Protein AF-A0A673MPE5-F1 (afdb_monomer_lite)

Structure (mmCIF, N/CA/C/O backbone):
data_AF-A0A673MPE5-F1
#
_entry.id   AF-A0A673MPE5-F1
#
loop_
_atom_site.group_PDB
_atom_site.id
_atom_site.type_symbol
_atom_site.label_atom_id
_atom_site.label_alt_id
_atom_site.label_comp_id
_atom_site.label_asym_id
_atom_site.label_entity_id
_atom_site.label_seq_id
_atom_site.pdbx_PDB_ins_code
_atom_site.Cartn_x
_atom_site.Cartn_y
_atom_site.Cartn_z
_atom_site.occupancy
_atom_site.B_iso_or_equiv
_atom_site.auth_seq_id
_atom_site.auth_comp_id
_atom_site.auth_asym_id
_atom_site.auth_atom_id
_atom_site.pdbx_PDB_model_num
ATOM 1 N N . MET A 1 1 ? -3.134 -4.441 3.636 1.00 88.38 1 MET A N 1
ATOM 2 C CA . MET A 1 1 ? -2.977 -3.065 4.158 1.00 88.38 1 MET A CA 1
ATOM 3 C C . MET A 1 1 ? -1.950 -3.081 5.283 1.00 88.38 1 MET A C 1
ATOM 5 O O . MET A 1 1 ? -1.978 -4.001 6.096 1.00 88.38 1 MET A O 1
ATOM 9 N N . LYS A 1 2 ? -1.023 -2.118 5.291 1.00 91.06 2 LYS A N 1
ATOM 10 C CA . LYS A 1 2 ? -0.027 -1.921 6.354 1.00 91.06 2 LYS A CA 1
ATOM 11 C C . LYS A 1 2 ? -0.424 -0.677 7.147 1.00 91.06 2 LYS A C 1
ATOM 13 O O . LYS A 1 2 ? -0.681 0.355 6.537 1.00 91.06 2 LYS A O 1
ATOM 18 N N . CYS A 1 3 ? -0.457 -0.782 8.467 1.00 90.81 3 CYS A N 1
ATOM 19 C CA . CYS A 1 3 ? -0.775 0.316 9.371 1.00 90.81 3 CYS A CA 1
ATOM 20 C C . CYS A 1 3 ? 0.457 0.627 10.221 1.00 90.81 3 CYS A C 1
ATOM 22 O O . CYS A 1 3 ? 1.153 -0.293 10.653 1.00 90.81 3 CYS A O 1
ATOM 24 N N . SER A 1 4 ? 0.706 1.910 10.463 1.00 91.44 4 SER A N 1
ATOM 25 C CA . SER A 1 4 ? 1.824 2.385 11.274 1.00 91.44 4 SER A CA 1
ATOM 26 C C . SER A 1 4 ? 1.299 3.329 12.347 1.00 91.44 4 SER A C 1
ATOM 28 O O . SER A 1 4 ? 0.478 4.198 12.059 1.00 91.44 4 SER A O 1
ATOM 30 N N . LEU A 1 5 ? 1.773 3.141 13.572 1.00 90.12 5 LEU A N 1
ATOM 31 C CA . LEU A 1 5 ? 1.475 3.973 14.725 1.00 90.12 5 LEU A CA 1
ATOM 32 C C . LEU A 1 5 ? 2.784 4.581 15.226 1.00 90.12 5 LEU A C 1
ATOM 34 O O . LEU A 1 5 ? 3.718 3.867 15.591 1.00 90.12 5 LEU A O 1
ATOM 38 N N . SER A 1 6 ? 2.826 5.908 15.233 1.00 84.19 6 SER A N 1
ATOM 39 C CA . SER A 1 6 ? 3.927 6.710 15.756 1.00 84.19 6 SER A CA 1
ATOM 40 C C . SER A 1 6 ? 3.340 7.833 16.604 1.00 84.19 6 SER A C 1
ATOM 42 O O . SER A 1 6 ? 2.536 8.627 16.114 1.00 84.19 6 SER A O 1
ATOM 44 N N . THR A 1 7 ? 3.711 7.892 17.877 1.00 75.12 7 THR A N 1
ATOM 45 C CA . THR A 1 7 ? 3.380 9.003 18.773 1.00 75.12 7 THR A CA 1
ATOM 46 C C . THR A 1 7 ? 4.499 9.161 19.789 1.00 75.12 7 THR A C 1
ATOM 48 O O . THR A 1 7 ? 5.066 8.169 20.236 1.00 75.12 7 THR A O 1
ATOM 51 N N . ASP A 1 8 ? 4.789 10.395 20.194 1.00 72.12 8 ASP A N 1
ATOM 52 C CA . ASP A 1 8 ? 5.832 10.700 21.185 1.00 72.12 8 ASP A CA 1
ATOM 53 C C . ASP A 1 8 ? 5.563 10.043 22.551 1.00 72.12 8 ASP A C 1
ATOM 55 O O . ASP A 1 8 ? 6.451 9.914 23.390 1.00 72.12 8 ASP A O 1
ATOM 59 N N . ARG A 1 9 ? 4.317 9.613 22.788 1.00 69.94 9 ARG A N 1
ATOM 60 C CA . ARG A 1 9 ? 3.888 8.921 24.011 1.00 69.94 9 ARG A CA 1
ATOM 61 C C . ARG A 1 9 ? 4.044 7.400 23.941 1.00 69.94 9 ARG A C 1
ATOM 63 O O . ARG A 1 9 ? 3.788 6.727 24.939 1.00 69.94 9 ARG A O 1
ATOM 70 N N . LEU A 1 10 ? 4.433 6.852 22.789 1.00 76.19 10 LEU A N 1
ATOM 71 C CA . LEU A 1 10 ? 4.475 5.414 22.540 1.00 76.19 10 LEU A CA 1
ATOM 72 C C . LEU A 1 10 ? 5.664 4.788 23.279 1.00 76.19 10 LEU A C 1
ATOM 74 O O . LEU A 1 10 ? 6.789 4.776 22.794 1.00 76.19 10 LEU A O 1
ATOM 78 N N . LYS A 1 11 ? 5.417 4.263 24.482 1.00 78.56 11 LYS A N 1
ATOM 79 C CA . LYS A 1 11 ? 6.442 3.545 25.264 1.00 78.56 11 LYS A CA 1
ATOM 80 C C . LYS A 1 11 ? 6.597 2.085 24.831 1.00 78.56 11 LYS A C 1
ATOM 82 O O . LYS A 1 11 ? 7.646 1.486 25.042 1.00 78.56 11 LYS A O 1
ATOM 87 N N . SER A 1 12 ? 5.540 1.510 24.264 1.00 84.56 12 SER A N 1
ATOM 88 C CA . SER A 1 12 ? 5.479 0.135 23.773 1.00 84.56 12 SER A CA 1
ATOM 89 C C . SER A 1 12 ? 4.390 0.007 22.708 1.00 84.56 12 SER A C 1
ATOM 91 O O . SER A 1 12 ? 3.445 0.790 22.693 1.00 84.56 12 SER A O 1
ATOM 93 N N . CYS A 1 13 ? 4.496 -1.010 21.853 1.00 88.62 13 CYS A N 1
ATOM 94 C CA . CYS A 1 13 ? 3.414 -1.420 20.953 1.00 88.62 13 CYS A CA 1
ATOM 95 C C . CYS A 1 13 ? 2.368 -2.285 21.661 1.00 88.62 13 CYS A C 1
ATOM 97 O O . CYS A 1 13 ? 1.203 -2.313 21.262 1.00 88.62 13 CYS A O 1
ATOM 99 N N . SER A 1 14 ? 2.783 -2.985 22.722 1.00 84.81 14 SER A N 1
ATOM 100 C CA . SER A 1 14 ? 1.891 -3.838 23.498 1.00 84.81 14 SER A CA 1
ATOM 101 C C . SER A 1 14 ? 0.789 -3.001 24.147 1.00 84.81 14 SER A C 1
ATOM 103 O O . SER A 1 14 ? 1.049 -1.979 24.774 1.00 84.81 14 SER A O 1
ATOM 105 N N . GLY A 1 15 ? -0.456 -3.442 23.970 1.00 87.12 15 GLY A N 1
ATOM 106 C CA . GLY A 1 15 ? -1.645 -2.732 24.446 1.00 87.12 15 GLY A CA 1
ATOM 107 C C . GLY A 1 15 ? -2.364 -1.924 23.366 1.00 87.12 15 GLY A C 1
ATOM 108 O O . GLY A 1 15 ? -3.548 -1.643 23.546 1.00 87.12 15 GLY A O 1
ATOM 109 N N . TY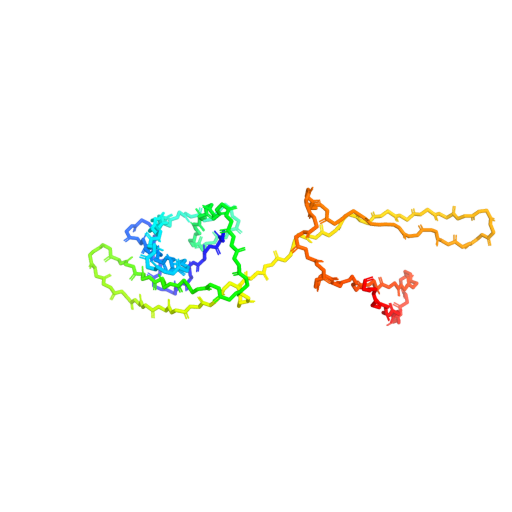R A 1 16 ? -1.719 -1.633 22.230 1.00 92.25 16 TYR A N 1
ATOM 110 C CA . TYR A 1 16 ? -2.379 -0.979 21.100 1.00 92.25 16 TYR A CA 1
ATOM 111 C C . TYR A 1 16 ? -2.958 -1.992 20.115 1.00 92.25 16 TYR A C 1
ATOM 113 O O . TYR A 1 16 ? -2.300 -2.945 19.688 1.00 92.25 16 TYR A O 1
ATOM 121 N N . LYS A 1 17 ? -4.200 -1.751 19.697 1.00 94.06 17 LYS A N 1
ATOM 122 C CA . LYS A 1 17 ? -4.901 -2.569 18.705 1.00 94.06 17 LYS A CA 1
ATOM 123 C C . LYS A 1 17 ? -5.671 -1.682 17.742 1.00 94.06 17 LYS A C 1
ATOM 125 O O . LYS A 1 17 ? -6.298 -0.710 18.151 1.00 94.06 17 LYS A O 1
ATOM 130 N N . LEU A 1 18 ? -5.681 -2.057 16.470 1.00 95.56 18 LEU A N 1
ATOM 131 C CA . LEU A 1 18 ? -6.560 -1.472 15.468 1.00 95.56 18 LEU A CA 1
ATOM 132 C C . LEU A 1 18 ? -7.666 -2.473 15.124 1.00 95.56 18 LEU A C 1
ATOM 134 O O . LEU A 1 18 ? -7.391 -3.590 14.680 1.00 95.56 18 LEU A O 1
ATOM 138 N N . ASN A 1 19 ? -8.918 -2.073 15.318 1.00 95.44 19 ASN A N 1
ATOM 139 C CA . ASN A 1 19 ? -10.065 -2.775 14.750 1.00 95.44 19 ASN A CA 1
ATOM 140 C C . ASN A 1 19 ? -10.443 -2.084 13.446 1.00 95.44 19 ASN A C 1
ATOM 142 O O . ASN A 1 19 ? -10.558 -0.863 13.421 1.00 95.44 19 ASN A O 1
ATOM 146 N N . ILE A 1 20 ? -10.641 -2.842 12.374 1.00 94.00 20 ILE A N 1
ATOM 147 C CA . ILE A 1 20 ? -11.030 -2.300 11.074 1.00 94.00 20 ILE A CA 1
ATOM 148 C C . ILE A 1 20 ? -12.313 -2.986 10.630 1.00 94.00 20 ILE A C 1
ATOM 150 O O . ILE A 1 20 ? -12.355 -4.209 10.507 1.00 94.00 20 ILE A O 1
ATOM 154 N N . THR A 1 21 ? -13.340 -2.194 10.355 1.00 92.75 21 THR A N 1
ATOM 155 C CA . THR A 1 21 ? -14.590 -2.650 9.754 1.00 92.75 21 THR A CA 1
ATOM 156 C C . THR A 1 21 ? -14.590 -2.255 8.289 1.00 92.75 21 THR A C 1
ATOM 158 O O . THR A 1 21 ? -14.457 -1.083 7.953 1.00 92.75 21 THR A O 1
ATOM 161 N N . HIS A 1 22 ? -14.742 -3.238 7.416 1.00 90.50 22 HIS A N 1
ATOM 162 C CA . HIS A 1 22 ? -14.839 -3.060 5.978 1.00 90.50 22 HIS A CA 1
ATOM 163 C C . HIS A 1 22 ? -16.282 -3.298 5.546 1.00 90.50 22 HIS A C 1
ATOM 165 O O . HIS A 1 22 ? -16.825 -4.382 5.773 1.00 90.50 22 HIS A O 1
ATOM 171 N N . THR A 1 23 ? -16.899 -2.284 4.944 1.00 84.19 23 THR A N 1
ATOM 172 C CA . THR A 1 23 ? -18.274 -2.372 4.443 1.00 84.19 23 THR A CA 1
ATOM 173 C C . THR A 1 23 ? -18.250 -2.699 2.955 1.00 84.19 23 THR A C 1
ATOM 175 O O . THR A 1 23 ? -17.965 -1.824 2.142 1.00 84.19 23 THR A O 1
ATOM 178 N N . VAL A 1 24 ? -18.573 -3.948 2.615 1.00 76.06 24 VAL A N 1
ATOM 179 C CA . VAL A 1 24 ? -18.710 -4.418 1.228 1.00 76.06 24 VAL A CA 1
ATOM 180 C C . VAL A 1 24 ? -20.189 -4.352 0.829 1.00 76.06 24 VAL A C 1
ATOM 182 O O . VAL A 1 24 ? -21.062 -4.582 1.671 1.00 76.06 24 VAL A O 1
ATOM 185 N N . PHE A 1 25 ? -20.467 -4.006 -0.433 1.00 66.44 25 PHE A N 1
ATOM 186 C CA . PHE A 1 25 ? -21.795 -3.891 -1.063 1.00 66.44 25 PHE A CA 1
ATOM 187 C C . PHE A 1 25 ? -22.902 -4.737 -0.383 1.00 66.44 25 PHE A C 1
ATOM 189 O O . PHE A 1 25 ? -22.774 -5.950 -0.232 1.00 66.44 25 PHE A O 1
ATOM 196 N N . ASN A 1 26 ? -24.013 -4.093 0.003 1.00 55.78 26 ASN A N 1
ATOM 197 C CA . ASN A 1 26 ? -25.199 -4.701 0.639 1.00 55.78 26 ASN A CA 1
ATOM 198 C C . ASN A 1 26 ? -25.021 -5.300 2.058 1.00 55.78 26 ASN A C 1
ATOM 200 O O . ASN A 1 26 ? -25.664 -6.289 2.398 1.00 55.78 26 ASN A O 1
ATOM 204 N N . ARG A 1 27 ? -24.271 -4.611 2.936 1.00 59.59 27 ARG A N 1
ATOM 205 C CA . ARG A 1 27 ? -24.203 -4.811 4.412 1.00 59.59 27 ARG A CA 1
ATOM 206 C C . ARG A 1 27 ? -23.341 -5.970 4.928 1.00 59.59 27 ARG A C 1
ATOM 208 O O . ARG A 1 27 ? -23.349 -6.214 6.135 1.00 59.59 27 ARG A O 1
ATOM 215 N N . PHE A 1 28 ? -22.554 -6.644 4.092 1.00 66.88 28 PHE A N 1
ATOM 216 C CA . PHE A 1 28 ? -21.560 -7.581 4.618 1.00 66.88 28 PHE A CA 1
ATOM 217 C C . PHE A 1 28 ? -20.395 -6.801 5.231 1.00 66.88 28 PHE A C 1
ATOM 219 O O . PHE A 1 28 ? -19.627 -6.136 4.533 1.00 66.88 28 PHE A O 1
ATOM 226 N N . GLN A 1 29 ? -20.281 -6.871 6.557 1.00 79.75 29 GLN A N 1
ATOM 227 C CA . GLN A 1 29 ? -19.181 -6.269 7.298 1.00 79.75 29 GLN A CA 1
ATOM 228 C C . GLN A 1 29 ? -18.100 -7.315 7.541 1.00 79.75 29 GLN A C 1
ATOM 230 O O . GLN A 1 29 ? -18.311 -8.294 8.256 1.00 79.75 29 GLN A O 1
ATOM 235 N N . LYS A 1 30 ? -16.922 -7.101 6.953 1.00 87.81 30 LYS A N 1
ATOM 236 C CA . LYS A 1 30 ? -15.722 -7.853 7.331 1.00 87.81 30 LYS A CA 1
ATOM 237 C C . LYS A 1 30 ? -15.026 -7.099 8.452 1.00 87.81 30 LYS A C 1
ATOM 239 O O . LYS A 1 30 ? -14.795 -5.896 8.344 1.00 87.81 30 LYS A O 1
ATOM 244 N N . MET A 1 31 ? -14.689 -7.806 9.522 1.00 91.19 31 MET A N 1
ATOM 245 C CA . MET A 1 31 ? -13.950 -7.241 10.645 1.00 91.19 31 MET A CA 1
ATOM 246 C C . MET A 1 31 ? -12.527 -7.779 10.631 1.00 91.19 31 MET A C 1
ATOM 248 O O . MET A 1 31 ? -12.304 -8.980 10.493 1.00 91.19 31 MET A O 1
ATOM 252 N N . TYR A 1 32 ? -11.566 -6.882 10.802 1.00 92.75 32 TYR A N 1
ATOM 253 C CA . TYR A 1 32 ? -10.159 -7.214 10.926 1.00 92.75 32 TYR A CA 1
ATOM 254 C C . TYR A 1 32 ? -9.647 -6.698 12.263 1.00 92.75 32 TYR A C 1
ATOM 256 O O . TYR A 1 32 ? -9.922 -5.566 12.659 1.00 92.75 32 TYR A O 1
ATOM 264 N N . ALA A 1 33 ? -8.875 -7.531 12.947 1.00 93.38 33 ALA A N 1
ATOM 265 C CA . ALA A 1 33 ? -8.100 -7.133 14.108 1.00 93.38 33 ALA A CA 1
ATOM 266 C C . ALA A 1 33 ? -6.628 -7.059 13.704 1.00 93.38 33 ALA A C 1
ATOM 268 O O . ALA A 1 33 ? -6.113 -7.964 13.050 1.00 93.38 33 ALA A O 1
ATOM 269 N N . CYS A 1 34 ? -5.961 -5.983 14.098 1.00 94.44 34 CYS A N 1
ATOM 270 C CA . CYS A 1 34 ? -4.560 -5.733 13.798 1.00 94.44 34 CYS A CA 1
ATOM 271 C C . CYS A 1 34 ? -3.868 -5.371 15.111 1.00 94.44 34 CYS A C 1
ATOM 273 O O . CYS A 1 34 ? -4.154 -4.330 15.705 1.00 94.44 34 CYS A O 1
ATOM 275 N N . ILE A 1 35 ? -3.028 -6.274 15.607 1.00 93.38 35 ILE A N 1
ATOM 276 C CA . ILE A 1 35 ? -2.261 -6.059 16.835 1.00 93.38 35 ILE A CA 1
ATOM 277 C C . ILE A 1 35 ? -0.951 -5.393 16.437 1.00 93.38 35 ILE A C 1
ATOM 279 O O . ILE A 1 35 ? -0.293 -5.841 15.500 1.00 93.38 35 ILE A O 1
ATOM 283 N N . PHE A 1 36 ? -0.619 -4.292 17.104 1.00 93.06 36 PHE A N 1
ATOM 284 C CA . PHE A 1 36 ? 0.602 -3.557 16.821 1.00 93.06 36 PHE A CA 1
ATOM 285 C C . PHE A 1 36 ? 1.816 -4.262 17.418 1.00 93.06 36 PHE A C 1
ATOM 287 O O . PHE A 1 36 ? 1.854 -4.580 18.605 1.00 93.06 36 PHE A O 1
ATOM 294 N N . GLU A 1 37 ? 2.833 -4.443 16.587 1.00 91.62 37 GLU A N 1
ATOM 295 C CA . GLU A 1 37 ? 4.127 -5.000 16.964 1.00 91.62 37 GLU A CA 1
ATOM 296 C C . GLU A 1 37 ? 5.227 -4.004 16.613 1.00 91.62 37 GLU A C 1
ATOM 298 O O . GLU A 1 37 ? 5.034 -3.110 15.785 1.00 91.62 37 GLU A O 1
ATOM 303 N N . ARG A 1 38 ? 6.391 -4.122 17.254 1.00 88.81 38 ARG A N 1
ATOM 304 C CA . ARG A 1 38 ? 7.511 -3.230 16.946 1.00 88.81 38 ARG A CA 1
ATOM 305 C C . ARG A 1 38 ? 8.009 -3.524 15.536 1.00 88.81 38 ARG A C 1
ATOM 307 O O . ARG A 1 38 ? 8.205 -4.681 15.174 1.00 88.81 38 ARG A O 1
ATOM 314 N N . SER A 1 39 ? 8.199 -2.478 14.740 1.00 85.38 39 SER A N 1
ATOM 315 C CA . SER A 1 39 ? 8.793 -2.625 13.417 1.00 85.38 39 SER A CA 1
ATOM 316 C C . SER A 1 39 ? 10.232 -3.123 13.533 1.00 85.38 39 SER A C 1
ATOM 318 O O . SER A 1 39 ? 10.998 -2.654 14.370 1.00 85.38 39 SER A O 1
ATOM 320 N N . ASN A 1 40 ? 10.640 -4.021 12.636 1.00 79.06 40 ASN A N 1
ATOM 321 C CA . ASN A 1 40 ? 12.037 -4.461 12.539 1.00 79.06 40 ASN A CA 1
ATOM 322 C C . ASN A 1 40 ? 12.968 -3.371 11.976 1.00 79.06 40 ASN A C 1
ATOM 324 O O . ASN A 1 40 ? 14.182 -3.556 11.945 1.00 79.06 40 ASN A O 1
ATOM 328 N N . HIS A 1 41 ? 12.408 -2.268 11.473 1.00 77.00 41 HIS A N 1
ATOM 329 C CA . HIS A 1 41 ? 13.144 -1.245 10.725 1.00 77.00 41 HIS A CA 1
ATOM 330 C C . HIS A 1 41 ? 13.052 0.156 11.341 1.00 77.00 41 HIS A C 1
ATOM 332 O O . HIS A 1 41 ? 13.674 1.081 10.823 1.00 77.00 41 HIS A O 1
ATOM 338 N N . SER A 1 42 ? 12.255 0.345 12.395 1.00 76.19 42 SER A N 1
ATOM 339 C CA . SER A 1 42 ? 12.083 1.640 13.059 1.00 76.19 42 SER A CA 1
ATOM 340 C C . SER A 1 42 ? 11.518 1.483 14.470 1.00 76.19 42 SER A C 1
ATOM 342 O O . SER A 1 42 ? 11.012 0.425 14.837 1.00 76.19 42 SER A O 1
ATOM 344 N N . ASP A 1 43 ? 11.535 2.566 15.245 1.00 78.69 43 ASP A N 1
ATOM 345 C CA . ASP A 1 43 ? 10.887 2.625 16.562 1.00 78.69 43 ASP A CA 1
ATOM 346 C C . ASP A 1 43 ? 9.354 2.717 16.496 1.00 78.69 43 ASP A C 1
ATOM 348 O O . ASP A 1 43 ? 8.682 2.805 17.522 1.00 78.69 43 ASP A O 1
ATOM 352 N N . ASN A 1 44 ? 8.781 2.663 15.292 1.00 86.50 44 ASN A N 1
ATOM 353 C CA . ASN A 1 44 ? 7.340 2.701 15.105 1.00 86.50 44 ASN A CA 1
ATOM 354 C C . ASN A 1 44 ? 6.717 1.330 15.357 1.00 86.50 44 ASN A C 1
ATOM 356 O O . ASN A 1 44 ? 7.318 0.280 15.107 1.00 86.50 44 ASN A O 1
ATOM 360 N N . CYS A 1 45 ? 5.450 1.350 15.753 1.00 91.12 45 CYS A N 1
ATOM 361 C CA . CYS A 1 45 ? 4.646 0.146 15.793 1.00 91.12 45 CYS A CA 1
ATOM 362 C C . CYS A 1 45 ? 3.954 -0.064 14.451 1.00 91.12 45 CYS A C 1
ATOM 364 O O . CYS A 1 45 ? 3.414 0.869 13.852 1.00 91.12 45 CYS A O 1
ATOM 366 N N . GLU A 1 46 ? 3.947 -1.297 13.971 1.00 93.75 46 GLU A N 1
ATOM 367 C CA . GLU A 1 46 ? 3.344 -1.670 12.704 1.00 93.75 46 GLU A CA 1
ATOM 368 C C . GLU A 1 46 ? 2.433 -2.873 12.876 1.00 93.75 46 GLU A C 1
ATOM 370 O O . GLU A 1 46 ? 2.635 -3.731 13.730 1.00 93.75 46 GLU A O 1
ATOM 375 N N . CYS A 1 47 ? 1.417 -2.944 12.029 1.00 92.69 47 CYS A N 1
ATOM 376 C CA . CYS A 1 47 ? 0.611 -4.140 11.896 1.00 92.69 47 CYS A CA 1
ATOM 377 C C . CYS A 1 47 ? 0.154 -4.286 10.441 1.00 92.69 47 CYS A C 1
ATOM 379 O O . CYS A 1 47 ? 0.153 -3.327 9.657 1.00 92.69 47 CYS A O 1
ATOM 381 N N . LYS A 1 48 ? -0.179 -5.512 10.035 1.00 92.50 48 LYS A N 1
ATOM 382 C CA . LYS A 1 48 ? -0.568 -5.821 8.657 1.00 92.50 48 LYS A CA 1
ATOM 383 C C . LYS A 1 48 ? -1.854 -6.629 8.662 1.00 92.50 48 LYS A C 1
ATOM 385 O O . LYS A 1 48 ? -1.944 -7.643 9.343 1.00 92.50 48 LYS A O 1
ATOM 390 N N . ILE A 1 49 ? -2.811 -6.218 7.836 1.00 91.81 49 ILE A N 1
ATOM 391 C CA . ILE A 1 49 ? -3.996 -7.022 7.528 1.00 91.81 49 ILE A CA 1
ATOM 392 C C . ILE A 1 49 ? -3.938 -7.503 6.081 1.00 91.81 49 ILE A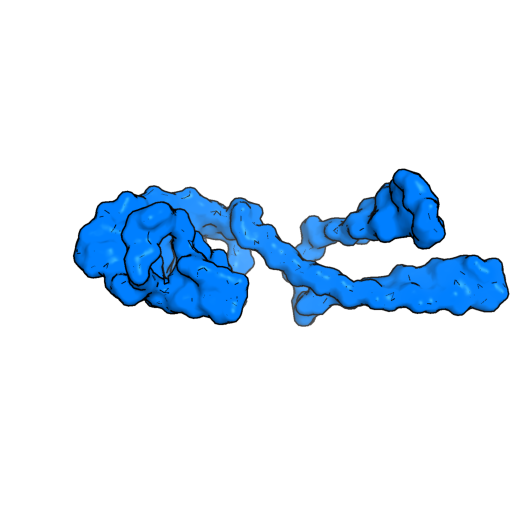 C 1
ATOM 394 O O . ILE A 1 49 ? -3.586 -6.749 5.161 1.00 91.81 49 ILE A O 1
ATOM 398 N N . LYS A 1 50 ? -4.314 -8.764 5.872 1.00 89.62 50 LYS A N 1
ATOM 399 C CA . LYS A 1 50 ? -4.518 -9.321 4.536 1.00 89.62 50 LYS A CA 1
ATOM 400 C C . LYS A 1 50 ? -5.967 -9.073 4.125 1.00 89.62 50 LYS A C 1
ATOM 402 O O . LYS A 1 50 ? -6.884 -9.712 4.629 1.00 89.62 50 LYS A O 1
ATOM 407 N N . VAL A 1 51 ? -6.156 -8.124 3.216 1.00 85.38 51 VAL A N 1
ATOM 408 C CA . VAL A 1 51 ? -7.433 -7.903 2.529 1.00 85.38 51 VAL A CA 1
ATOM 409 C C . VAL A 1 51 ? -7.399 -8.792 1.288 1.00 85.38 51 VAL A C 1
ATOM 411 O O . VAL A 1 51 ? -6.438 -8.701 0.529 1.00 85.38 51 VAL A O 1
ATOM 414 N N . GLN A 1 52 ? -8.354 -9.717 1.154 1.00 76.38 52 GLN A N 1
ATOM 415 C CA . GLN A 1 52 ? -8.362 -10.702 0.060 1.00 76.38 52 GLN A CA 1
ATOM 416 C C . GLN A 1 52 ? -8.631 -10.043 -1.293 1.00 76.38 52 GLN A C 1
ATOM 418 O O . GLN A 1 52 ? -7.806 -10.168 -2.184 1.00 76.38 52 GLN A O 1
ATOM 423 N N . ASP A 1 53 ? -9.730 -9.299 -1.385 1.00 76.31 53 ASP A N 1
ATOM 424 C CA . ASP A 1 53 ? -10.148 -8.543 -2.561 1.00 76.31 53 ASP A CA 1
ATOM 425 C C . ASP A 1 53 ? -10.694 -7.194 -2.092 1.00 76.31 53 ASP A C 1
ATOM 427 O O . ASP A 1 53 ? -11.179 -7.086 -0.956 1.00 76.31 53 ASP A O 1
ATOM 431 N N . PHE A 1 54 ? -10.587 -6.182 -2.948 1.00 80.00 54 PHE A N 1
ATOM 432 C CA . PHE A 1 54 ? -11.119 -4.850 -2.694 1.00 80.00 54 PHE A CA 1
ATOM 433 C C . PHE A 1 54 ? -11.603 -4.192 -3.987 1.00 80.00 54 PHE A C 1
ATOM 435 O O . PHE A 1 54 ? -11.120 -4.503 -5.077 1.00 80.00 54 PHE A O 1
ATOM 442 N N . LEU A 1 55 ? -12.505 -3.228 -3.845 1.00 81.00 55 LEU A N 1
ATOM 443 C CA . LEU A 1 55 ? -12.919 -2.293 -4.888 1.00 81.00 55 LEU A CA 1
ATOM 444 C C . LEU A 1 55 ? -12.486 -0.872 -4.501 1.00 81.00 55 LEU A C 1
ATOM 446 O O . LEU A 1 55 ? -12.373 -0.543 -3.318 1.00 81.00 55 LEU A O 1
ATOM 450 N N . LEU A 1 56 ? -12.219 -0.017 -5.494 1.00 81.25 56 LEU A N 1
ATOM 451 C CA . LEU A 1 56 ? -11.649 1.325 -5.278 1.00 81.25 56 LEU A CA 1
ATOM 452 C C . LEU A 1 56 ? -12.508 2.218 -4.363 1.00 81.25 56 LEU A C 1
ATOM 454 O O . LEU A 1 56 ? -11.973 3.026 -3.606 1.00 81.25 56 LEU A O 1
ATOM 458 N N . ASN A 1 57 ? -13.829 2.037 -4.391 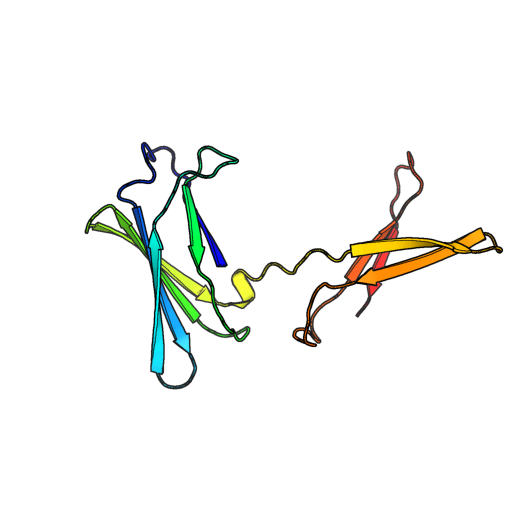1.00 83.62 57 ASN A N 1
ATOM 459 C CA . ASN A 1 57 ? -14.801 2.861 -3.673 1.00 83.62 57 ASN A CA 1
ATOM 460 C C . ASN A 1 57 ? -15.298 2.255 -2.346 1.00 83.62 57 ASN A C 1
ATOM 462 O O . ASN A 1 57 ? -16.239 2.786 -1.753 1.00 83.62 57 ASN A O 1
ATOM 466 N N . GLU A 1 58 ? -14.702 1.157 -1.876 1.00 88.00 58 GLU A N 1
ATOM 467 C CA . GLU A 1 58 ? -15.068 0.541 -0.597 1.00 88.00 58 GLU A CA 1
ATOM 468 C C . GLU A 1 58 ? -14.583 1.359 0.605 1.00 88.00 58 GLU A C 1
ATOM 470 O O . GLU A 1 58 ? -13.506 1.955 0.587 1.00 88.00 58 GLU A O 1
ATOM 475 N N . ASN A 1 59 ? -15.387 1.362 1.674 1.00 90.88 59 ASN A N 1
ATOM 476 C CA . ASN A 1 59 ? -15.105 2.101 2.902 1.00 90.88 59 ASN A CA 1
ATOM 477 C C . ASN A 1 59 ? -14.569 1.183 4.002 1.00 90.88 59 ASN A C 1
ATOM 479 O O . ASN A 1 59 ? -15.164 0.150 4.334 1.00 90.88 59 ASN A O 1
ATOM 483 N N . PHE A 1 60 ? -13.504 1.646 4.644 1.00 92.75 60 PHE A N 1
ATOM 484 C CA . PHE A 1 60 ? -12.900 1.049 5.822 1.00 92.75 60 PHE A CA 1
ATOM 485 C C . PHE A 1 60 ? -12.990 2.036 6.982 1.00 92.75 60 PHE A C 1
ATOM 487 O O . PHE A 1 60 ? -12.537 3.174 6.879 1.00 92.75 60 PHE A O 1
ATOM 494 N N . THR A 1 61 ? -13.538 1.594 8.107 1.00 94.19 61 THR A N 1
ATOM 495 C CA . THR A 1 61 ? -13.528 2.346 9.363 1.00 94.19 61 THR A CA 1
ATOM 496 C C . THR A 1 61 ? -12.553 1.682 10.315 1.00 94.19 61 THR A C 1
ATOM 498 O O . THR A 1 61 ? -12.755 0.539 10.716 1.00 94.19 61 THR A O 1
ATOM 501 N N . SER A 1 62 ? -11.491 2.390 10.682 1.00 94.56 62 SER A N 1
ATOM 502 C CA . SER A 1 62 ? -10.533 1.951 11.691 1.00 94.56 62 SER A CA 1
ATOM 503 C C . SER A 1 62 ? -10.823 2.596 13.039 1.00 94.56 62 SER A C 1
ATOM 505 O O . SER A 1 62 ? -11.042 3.804 13.098 1.00 94.56 62 SER A O 1
ATOM 507 N N . THR A 1 63 ? -10.719 1.822 14.111 1.00 96.44 63 THR A N 1
ATOM 508 C CA . THR A 1 63 ? -10.793 2.286 15.496 1.00 96.44 63 THR A CA 1
ATOM 509 C C . THR A 1 63 ? -9.532 1.852 16.227 1.00 96.44 63 THR A C 1
ATOM 511 O O . THR A 1 63 ? -9.257 0.653 16.338 1.00 96.44 63 THR A O 1
ATOM 514 N N . LEU A 1 64 ? -8.758 2.830 16.698 1.00 95.19 64 LEU A N 1
ATOM 515 C CA . LEU A 1 64 ? -7.550 2.621 17.487 1.00 95.19 64 LEU A CA 1
ATOM 516 C C . LEU A 1 64 ? -7.914 2.499 18.963 1.00 95.19 64 LEU A C 1
ATOM 518 O O . LEU A 1 64 ? -8.623 3.345 19.514 1.00 95.19 64 LEU A O 1
ATOM 522 N N . LEU A 1 65 ? -7.387 1.458 19.591 1.00 93.94 65 LEU A N 1
ATOM 523 C CA . LEU A 1 65 ? -7.609 1.119 20.985 1.00 93.94 65 LEU A CA 1
ATOM 524 C C . LEU A 1 65 ? -6.279 1.070 21.737 1.00 93.94 65 LEU A C 1
ATOM 526 O O . LEU A 1 65 ? -5.295 0.560 21.202 1.00 93.94 65 LEU A O 1
ATOM 530 N N . GLU A 1 66 ? -6.292 1.531 22.985 1.00 92.00 66 GLU A N 1
ATOM 531 C CA . GLU A 1 66 ? -5.271 1.259 24.003 1.00 92.00 66 GLU A CA 1
ATOM 532 C C . GLU A 1 66 ? -5.949 0.523 25.163 1.00 92.00 66 GLU A C 1
ATOM 534 O O . GLU A 1 66 ? -6.768 1.087 25.894 1.00 92.00 66 GLU A O 1
ATOM 539 N N . GLY A 1 67 ? -5.693 -0.781 25.278 1.00 87.56 67 GLY A N 1
ATOM 540 C CA . GLY A 1 67 ? -6.507 -1.663 26.112 1.00 87.56 67 GLY A CA 1
ATOM 541 C C . GLY A 1 67 ? -7.967 -1.660 25.645 1.00 87.56 67 GLY A C 1
ATOM 542 O O . GLY A 1 67 ? -8.274 -2.107 24.540 1.00 87.56 67 GLY A O 1
ATOM 543 N N . THR A 1 68 ? -8.870 -1.148 26.485 1.00 88.06 68 THR A N 1
ATOM 544 C CA . THR A 1 68 ? -10.304 -0.990 26.178 1.00 88.06 68 THR A CA 1
ATOM 545 C C . THR A 1 68 ? -10.682 0.428 25.753 1.00 88.06 68 THR A C 1
ATOM 547 O O . THR A 1 68 ? -11.817 0.655 25.337 1.00 88.06 68 THR A O 1
ATOM 550 N N . ASN A 1 69 ? -9.761 1.388 25.864 1.00 92.81 69 ASN A N 1
ATOM 551 C CA . ASN A 1 69 ? -10.043 2.793 25.599 1.00 92.81 69 ASN A CA 1
ATOM 552 C C . ASN A 1 69 ? -9.953 3.081 24.103 1.00 92.81 69 ASN A C 1
ATOM 554 O O . ASN A 1 69 ? -8.960 2.745 23.459 1.00 92.81 69 ASN A O 1
ATOM 558 N N . VAL A 1 70 ? -10.974 3.742 23.557 1.00 94.81 70 VAL A N 1
ATOM 559 C CA . VAL A 1 70 ? -10.961 4.227 22.173 1.00 94.81 70 VAL A CA 1
ATOM 560 C C . VAL A 1 70 ? -10.157 5.518 22.112 1.00 94.81 70 VAL A C 1
ATOM 562 O O . VAL A 1 70 ? -10.560 6.527 22.683 1.00 94.81 70 VAL A O 1
ATOM 565 N N . LEU A 1 71 ? -9.031 5.487 21.403 1.00 93.25 71 LEU A N 1
ATOM 566 C CA . LEU A 1 71 ? -8.178 6.660 21.214 1.00 93.25 71 LEU A CA 1
ATOM 567 C C . LEU A 1 71 ? -8.583 7.475 19.988 1.00 93.25 71 LEU A C 1
ATOM 569 O O . LEU A 1 71 ? -8.531 8.702 20.010 1.00 93.25 71 LEU A O 1
ATOM 573 N N . SER A 1 72 ? -8.963 6.804 18.900 1.00 93.50 72 SER A N 1
ATOM 574 C CA . SER A 1 72 ? -9.396 7.469 17.673 1.00 93.50 72 SER A CA 1
ATOM 575 C C . SER A 1 72 ? -10.226 6.546 16.787 1.00 93.50 72 SER A C 1
ATOM 577 O O . SER A 1 72 ? -10.136 5.319 16.869 1.00 93.50 72 SER A O 1
ATOM 579 N N . SER A 1 73 ? -11.034 7.148 15.916 1.00 95.19 73 SER A N 1
ATOM 580 C CA . SER A 1 73 ? -11.724 6.447 14.838 1.00 95.19 73 SER A CA 1
ATOM 581 C C . SER A 1 73 ? -11.646 7.266 13.557 1.00 95.19 73 SER A C 1
ATOM 583 O O . SER A 1 73 ? -11.738 8.494 13.590 1.00 95.19 73 SER A O 1
ATOM 585 N N . LYS A 1 74 ? -11.432 6.594 12.427 1.00 94.00 74 LYS A N 1
ATOM 586 C CA . LYS A 1 74 ? -11.313 7.226 11.114 1.00 94.00 74 LYS A CA 1
ATOM 587 C C . LYS A 1 74 ? -11.901 6.318 10.050 1.00 94.00 74 LYS A C 1
ATOM 589 O O . LYS A 1 74 ? -11.660 5.115 10.066 1.00 94.00 74 LYS A O 1
ATOM 594 N N . THR A 1 75 ? -12.618 6.918 9.111 1.00 93.56 75 THR A N 1
ATOM 595 C CA . THR A 1 75 ? -13.095 6.244 7.904 1.00 93.56 75 THR A CA 1
ATOM 596 C C . THR A 1 75 ? -12.277 6.717 6.714 1.00 93.56 75 THR A C 1
ATOM 598 O O . THR A 1 75 ? -11.917 7.892 6.638 1.00 93.56 75 THR A O 1
ATOM 601 N N . PHE A 1 76 ? -11.951 5.796 5.819 1.00 90.94 76 PHE A N 1
ATOM 602 C CA . PHE A 1 76 ? -11.177 6.046 4.613 1.00 90.94 76 PHE A CA 1
ATOM 603 C C . PHE A 1 76 ? -11.606 5.066 3.518 1.00 90.94 76 PHE A C 1
ATOM 605 O O . PHE A 1 76 ? -12.121 3.981 3.808 1.00 90.94 76 PHE A O 1
ATOM 612 N N . LYS A 1 77 ? -11.408 5.453 2.262 1.00 90.50 77 LYS A N 1
ATOM 613 C CA . LYS A 1 77 ? -11.724 4.630 1.096 1.00 90.50 77 LYS A CA 1
ATOM 614 C C . LYS A 1 77 ? -10.505 3.882 0.604 1.00 90.50 77 LYS A C 1
ATOM 616 O O . LYS A 1 77 ? -9.384 4.332 0.821 1.00 90.50 77 LYS A O 1
ATOM 621 N N . THR A 1 78 ? -10.713 2.784 -0.114 1.00 88.44 78 THR A N 1
ATOM 622 C CA . THR A 1 78 ? -9.624 2.027 -0.743 1.00 88.44 78 THR A CA 1
ATOM 623 C C . THR A 1 78 ? -8.682 2.912 -1.563 1.00 88.44 78 THR A C 1
ATOM 625 O O . THR A 1 78 ? -7.466 2.847 -1.378 1.00 88.44 78 THR A O 1
ATOM 628 N N . GLU A 1 79 ? -9.232 3.784 -2.411 1.00 87.06 79 GLU A N 1
ATOM 629 C CA . GLU A 1 79 ? -8.467 4.728 -3.240 1.00 87.06 79 GLU A CA 1
ATOM 630 C C . GLU A 1 79 ? -7.521 5.650 -2.445 1.00 87.06 79 GLU A C 1
ATOM 632 O O . GLU A 1 79 ? -6.468 6.020 -2.960 1.00 87.06 79 GLU A O 1
ATOM 637 N N . ASP A 1 80 ? -7.818 5.940 -1.173 1.00 87.94 80 ASP A N 1
ATOM 638 C CA . ASP A 1 80 ? -7.014 6.842 -0.337 1.00 87.94 80 ASP A CA 1
ATOM 639 C C . ASP A 1 80 ? -5.673 6.227 0.106 1.00 87.94 80 ASP A C 1
ATOM 641 O O . ASP A 1 80 ? -4.766 6.945 0.532 1.00 87.94 80 ASP A O 1
ATOM 645 N N . PHE A 1 81 ? -5.541 4.895 0.075 1.00 86.56 81 PHE A N 1
ATOM 646 C CA . PHE A 1 81 ? -4.391 4.192 0.661 1.00 86.56 81 PHE A CA 1
ATOM 647 C C . PHE A 1 81 ? -3.806 3.079 -0.218 1.00 86.56 81 PHE A C 1
ATOM 649 O O . PHE A 1 81 ? -2.920 2.340 0.232 1.00 86.56 81 PHE A O 1
ATOM 656 N N . ILE A 1 82 ? -4.260 2.938 -1.466 1.00 85.75 82 ILE A N 1
ATOM 657 C CA . ILE A 1 82 ? -3.623 2.024 -2.416 1.00 85.75 82 ILE A CA 1
ATOM 658 C C . ILE A 1 82 ? -2.217 2.527 -2.733 1.00 85.75 82 ILE A C 1
ATOM 660 O O . ILE A 1 82 ? -2.002 3.646 -3.192 1.00 85.75 82 ILE A O 1
ATOM 664 N N . LYS A 1 83 ? -1.246 1.638 -2.539 1.00 87.56 83 LYS A N 1
ATOM 665 C CA . LYS A 1 83 ? 0.117 1.808 -3.023 1.00 87.56 83 LYS A CA 1
ATOM 666 C C . LYS A 1 83 ? 0.404 0.702 -4.037 1.00 87.56 83 LYS A C 1
ATOM 668 O O . LYS A 1 83 ? 0.519 -0.452 -3.613 1.00 87.56 83 LYS A O 1
ATOM 673 N N . PRO A 1 84 ? 0.514 1.022 -5.338 1.00 86.25 84 PRO A N 1
ATOM 674 C CA . PRO A 1 84 ? 0.882 0.039 -6.345 1.00 86.25 84 PRO A CA 1
ATOM 675 C C . PRO A 1 84 ? 2.229 -0.627 -6.040 1.00 86.25 84 PRO A C 1
ATOM 677 O O . PRO A 1 84 ? 3.124 -0.009 -5.454 1.00 86.25 84 PRO A O 1
ATOM 680 N N . LYS A 1 85 ? 2.380 -1.886 -6.456 1.00 87.38 85 LYS A N 1
ATOM 681 C CA . LYS A 1 85 ? 3.674 -2.562 -6.530 1.00 87.38 85 LYS A CA 1
ATOM 682 C C . LYS A 1 85 ? 4.613 -1.785 -7.450 1.00 87.38 85 LYS A C 1
ATOM 684 O O . LYS A 1 85 ? 4.191 -1.229 -8.464 1.00 87.38 85 LYS A O 1
ATOM 689 N N . THR A 1 86 ? 5.884 -1.743 -7.069 1.00 90.06 86 THR A N 1
ATOM 690 C CA . THR A 1 86 ? 6.932 -1.165 -7.907 1.00 90.06 86 THR A CA 1
ATOM 691 C C . THR A 1 86 ? 7.197 -2.114 -9.074 1.00 90.06 86 THR A C 1
ATOM 693 O O . THR A 1 86 ? 7.493 -3.279 -8.815 1.00 90.06 86 THR A O 1
ATOM 696 N N . PRO A 1 87 ? 7.132 -1.648 -10.330 1.00 91.25 87 PRO A N 1
ATOM 697 C CA . PRO A 1 87 ? 7.433 -2.497 -11.472 1.00 91.25 87 PRO A CA 1
ATOM 698 C C . PRO A 1 87 ? 8.920 -2.875 -11.510 1.00 91.25 87 PRO A C 1
ATOM 700 O O . PRO A 1 87 ? 9.781 -2.128 -11.036 1.00 91.25 87 PRO A O 1
ATOM 703 N N . VAL A 1 88 ? 9.234 -4.017 -12.118 1.00 93.94 88 VAL A N 1
ATOM 704 C CA . VAL A 1 88 ? 10.615 -4.464 -12.346 1.00 93.94 88 VAL A CA 1
ATOM 705 C C . VAL A 1 88 ? 11.074 -3.977 -13.712 1.00 93.94 88 VAL A C 1
ATOM 707 O O . VAL A 1 88 ? 10.544 -4.409 -14.731 1.00 93.94 88 VAL A O 1
ATOM 710 N N . LEU A 1 89 ? 12.058 -3.078 -13.734 1.00 94.44 89 LEU A N 1
ATOM 711 C CA . LEU A 1 89 ? 12.592 -2.478 -14.957 1.00 94.44 89 LEU A CA 1
ATOM 712 C C . LEU A 1 89 ? 13.692 -3.351 -15.577 1.00 94.44 89 LEU A C 1
ATOM 714 O O . LEU A 1 89 ? 14.614 -3.777 -14.885 1.00 94.44 89 LEU A O 1
ATOM 718 N N . SER A 1 90 ? 13.636 -3.546 -16.893 1.00 95.19 90 SER A N 1
ATOM 719 C CA . SER A 1 90 ? 14.698 -4.155 -17.697 1.00 95.19 90 SER A CA 1
ATOM 720 C C . SER A 1 90 ? 15.082 -3.226 -18.844 1.00 95.19 90 SER A C 1
ATOM 722 O O . SER A 1 90 ? 14.222 -2.686 -19.537 1.00 95.19 90 SER A O 1
ATOM 724 N N . VAL A 1 91 ? 16.387 -3.032 -19.044 1.00 94.19 91 VAL A N 1
ATOM 725 C CA . VAL A 1 91 ? 16.931 -2.157 -20.088 1.00 94.19 91 VAL A CA 1
ATOM 726 C C . VAL A 1 91 ? 17.959 -2.935 -20.892 1.00 94.19 91 VAL A C 1
ATOM 728 O O . VAL A 1 91 ? 18.907 -3.480 -20.330 1.00 94.19 91 VAL A O 1
ATOM 731 N N . GLN A 1 92 ? 17.787 -2.970 -22.209 1.00 95.44 92 GLN A N 1
ATOM 732 C CA . GLN A 1 92 ? 18.702 -3.629 -23.134 1.00 95.44 92 GLN A CA 1
ATOM 733 C C . GLN A 1 92 ? 19.143 -2.639 -24.205 1.00 95.44 92 GLN A C 1
ATOM 735 O O . GLN A 1 92 ? 18.313 -2.005 -24.851 1.00 95.44 92 GLN A O 1
ATOM 740 N N . LYS A 1 93 ? 20.454 -2.497 -24.406 1.00 94.19 93 LYS A N 1
ATOM 741 C CA . LYS A 1 93 ? 20.987 -1.699 -25.512 1.00 94.19 93 LYS A CA 1
ATOM 742 C C . LYS A 1 93 ? 20.839 -2.491 -26.812 1.00 94.19 93 LYS A C 1
ATOM 744 O O . LYS A 1 93 ? 21.234 -3.651 -26.867 1.00 94.19 93 LYS A O 1
ATOM 749 N N . THR A 1 94 ? 20.291 -1.868 -27.842 1.00 94.25 94 THR A N 1
ATOM 750 C CA . THR A 1 94 ? 20.149 -2.461 -29.174 1.00 94.25 94 THR A CA 1
ATOM 751 C C . THR A 1 94 ? 21.384 -2.170 -30.031 1.0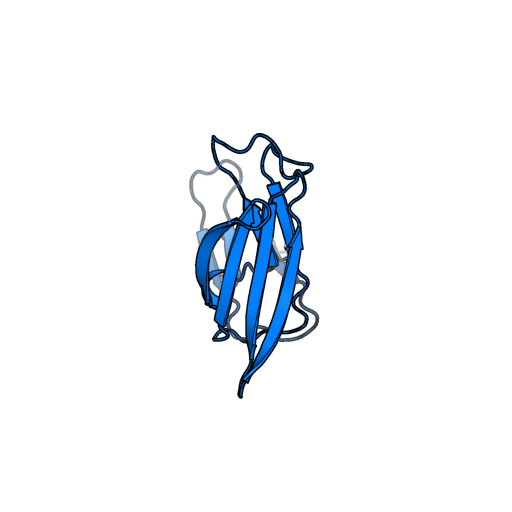0 94.25 94 THR A C 1
ATOM 753 O O . THR A 1 94 ? 22.164 -1.257 -29.746 1.00 94.25 94 THR A O 1
ATOM 756 N N . GLU A 1 95 ? 21.571 -2.935 -31.109 1.00 91.88 95 GLU A N 1
ATOM 757 C CA . GLU A 1 95 ? 22.744 -2.826 -31.996 1.00 91.88 95 GLU A CA 1
ATOM 758 C C . GLU A 1 95 ? 22.901 -1.432 -32.623 1.00 91.88 95 GLU A C 1
ATOM 760 O O . GLU A 1 95 ? 24.010 -0.925 -32.756 1.00 91.88 95 GLU A O 1
ATOM 765 N N . ASN A 1 96 ? 21.786 -0.763 -32.924 1.00 93.00 96 ASN A N 1
ATOM 766 C CA . ASN A 1 96 ? 21.751 0.606 -33.450 1.00 93.00 96 ASN A CA 1
ATOM 767 C C . ASN A 1 96 ? 21.976 1.698 -32.384 1.00 93.00 96 ASN A C 1
ATOM 769 O O . ASN A 1 96 ? 21.786 2.878 -32.665 1.00 93.00 96 ASN A O 1
ATOM 773 N N . GLY A 1 97 ? 22.359 1.330 -31.158 1.00 88.19 97 GLY A N 1
ATOM 774 C CA . GLY A 1 97 ? 22.637 2.275 -30.077 1.00 88.19 97 GLY A CA 1
ATOM 775 C C . GLY A 1 97 ? 21.401 2.808 -29.347 1.00 88.19 97 GLY A C 1
ATOM 776 O O . GLY A 1 97 ? 21.565 3.613 -28.432 1.00 88.19 97 GLY A O 1
ATOM 777 N N . ASN A 1 98 ? 20.199 2.342 -29.701 1.00 92.25 98 ASN A N 1
ATOM 778 C CA . ASN A 1 98 ? 18.976 2.621 -28.950 1.00 92.25 98 ASN A CA 1
ATOM 779 C C . ASN A 1 98 ? 18.880 1.744 -27.688 1.00 92.25 98 ASN A C 1
ATOM 781 O O . ASN A 1 98 ? 19.732 0.895 -27.410 1.00 92.25 98 ASN A O 1
ATOM 785 N N . PHE A 1 99 ? 17.824 1.963 -26.905 1.00 91.50 99 PHE A N 1
ATOM 786 C CA . PHE A 1 99 ? 17.521 1.181 -25.713 1.00 91.50 99 PHE A CA 1
ATOM 787 C C . PHE A 1 99 ? 16.112 0.609 -25.820 1.00 91.50 99 PHE A C 1
ATOM 789 O O . PHE A 1 99 ? 15.151 1.348 -26.023 1.00 91.50 99 PHE A O 1
ATOM 796 N N . ASN A 1 100 ? 15.994 -0.701 -25.649 1.00 93.88 100 ASN A N 1
ATOM 797 C CA . ASN A 1 100 ? 14.727 -1.354 -25.382 1.00 93.88 100 ASN A CA 1
ATOM 798 C C . ASN A 1 100 ? 14.480 -1.328 -23.869 1.00 93.88 100 ASN A C 1
ATOM 800 O O . ASN A 1 100 ? 15.303 -1.824 -23.095 1.00 93.88 100 ASN A O 1
ATOM 804 N N . VAL A 1 101 ? 13.369 -0.722 -23.457 1.00 92.81 101 VAL A N 1
ATOM 805 C CA . VAL A 1 101 ? 12.986 -0.564 -22.052 1.00 92.81 101 VAL A CA 1
ATOM 806 C C . VAL A 1 101 ? 11.677 -1.307 -21.839 1.00 92.81 101 VAL A C 1
ATOM 808 O O . VAL A 1 101 ? 10.654 -0.937 -22.407 1.00 92.81 101 VAL A O 1
ATOM 811 N N . THR A 1 102 ? 11.712 -2.345 -21.013 1.00 93.38 102 THR A N 1
ATOM 812 C CA . THR A 1 102 ? 10.547 -3.166 -20.675 1.00 93.38 102 THR A CA 1
ATOM 813 C C . THR A 1 102 ? 10.354 -3.202 -19.168 1.00 93.38 102 THR A C 1
ATOM 815 O O . THR A 1 102 ? 11.303 -3.018 -18.401 1.00 93.38 102 THR A O 1
ATOM 818 N N . TRP A 1 103 ? 9.128 -3.453 -18.722 1.00 91.81 103 TRP A N 1
ATOM 819 C CA . TRP A 1 103 ? 8.824 -3.591 -17.305 1.00 91.81 103 TRP A CA 1
ATOM 820 C C . TRP A 1 103 ? 7.782 -4.678 -17.052 1.00 91.81 103 TRP A C 1
ATOM 822 O O . TRP A 1 103 ? 6.912 -4.919 -17.884 1.00 91.81 103 TRP A O 1
ATOM 832 N N . ASP A 1 104 ? 7.884 -5.306 -15.886 1.00 90.50 104 ASP A N 1
ATOM 833 C CA . ASP A 1 104 ? 6.883 -6.221 -15.332 1.00 90.50 104 ASP A CA 1
ATOM 834 C C . ASP A 1 104 ? 6.170 -5.513 -14.172 1.00 90.50 104 ASP A C 1
ATOM 836 O O . ASP A 1 104 ? 6.823 -5.048 -13.234 1.00 90.50 104 ASP A O 1
ATOM 840 N N . ASP A 1 105 ? 4.845 -5.384 -14.250 1.00 85.81 105 ASP A N 1
ATOM 841 C CA . ASP A 1 105 ? 4.029 -4.707 -13.236 1.00 85.81 105 ASP A CA 1
ATOM 842 C C . ASP A 1 105 ? 3.813 -5.546 -11.960 1.00 85.81 105 ASP A C 1
ATOM 844 O O . ASP A 1 105 ? 3.410 -5.007 -10.926 1.00 85.81 105 ASP A O 1
ATOM 848 N N . GLN A 1 106 ? 4.162 -6.837 -11.997 1.00 88.25 106 GLN A N 1
ATOM 849 C CA . GLN A 1 106 ? 4.040 -7.798 -10.904 1.00 88.25 106 GLN A CA 1
ATOM 850 C C . GLN A 1 106 ? 2.598 -8.099 -10.450 1.00 88.25 106 GLN A C 1
ATOM 852 O O . GLN A 1 106 ? 2.378 -8.482 -9.284 1.00 88.25 106 GLN A O 1
ATOM 857 N N . TYR A 1 107 ? 1.601 -7.942 -11.325 1.00 84.38 107 TYR A N 1
ATOM 858 C CA . TYR A 1 107 ? 0.210 -8.314 -11.052 1.00 84.38 107 TYR A CA 1
ATOM 859 C C . TYR A 1 107 ? -0.222 -9.553 -11.853 1.00 84.38 107 TYR A C 1
ATOM 861 O O . TYR A 1 107 ? -0.056 -9.635 -13.061 1.00 84.38 107 TYR A O 1
ATOM 869 N N . GLU A 1 108 ? -0.833 -10.533 -11.177 1.00 76.62 108 GLU A N 1
ATOM 870 C CA . GLU A 1 108 ? -1.279 -11.798 -11.802 1.00 76.62 108 GLU A CA 1
ATOM 871 C C . GLU A 1 108 ? -2.559 -11.655 -12.647 1.00 76.62 108 GLU A C 1
ATOM 873 O O . GLU A 1 108 ? -2.863 -12.497 -13.489 1.00 76.62 108 GLU A O 1
ATOM 878 N N . LYS A 1 109 ? -3.346 -10.603 -12.410 1.00 68.25 109 LYS A N 1
ATOM 879 C CA . LYS A 1 109 ? -4.571 -10.278 -13.153 1.00 68.25 109 LYS A CA 1
ATOM 880 C C . LYS A 1 109 ? -4.490 -8.828 -13.616 1.00 68.25 109 LYS A C 1
ATOM 882 O O . LYS A 1 109 ? -3.811 -8.026 -12.979 1.00 68.25 109 LYS A O 1
ATOM 887 N N . ARG A 1 110 ? -5.245 -8.483 -14.667 1.00 58.38 110 ARG A N 1
ATOM 888 C CA . ARG A 1 110 ? -5.478 -7.102 -15.140 1.00 58.38 110 ARG A CA 1
ATOM 889 C C . ARG A 1 110 ? -6.271 -6.292 -14.105 1.00 58.38 110 ARG A C 1
ATOM 891 O O . ARG A 1 110 ? -7.392 -5.875 -14.357 1.00 58.38 110 ARG A O 1
ATOM 898 N N . VAL A 1 111 ? -5.735 -6.135 -12.901 1.00 56.94 111 VAL A N 1
ATOM 899 C CA . VAL A 1 111 ? -6.409 -5.462 -11.785 1.00 56.94 111 VAL A CA 1
ATOM 900 C C . VAL A 1 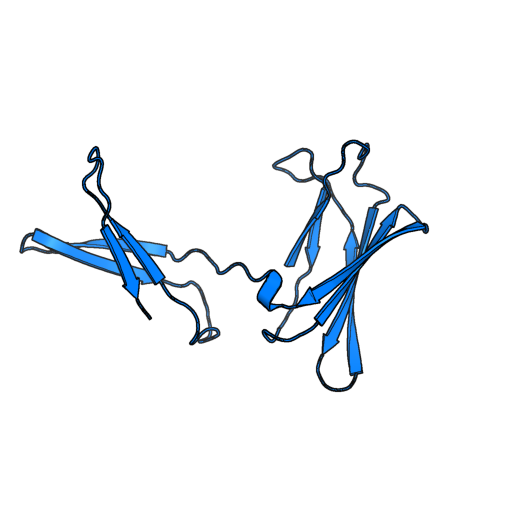111 ? -6.564 -3.965 -12.077 1.00 56.94 111 VAL A C 1
ATOM 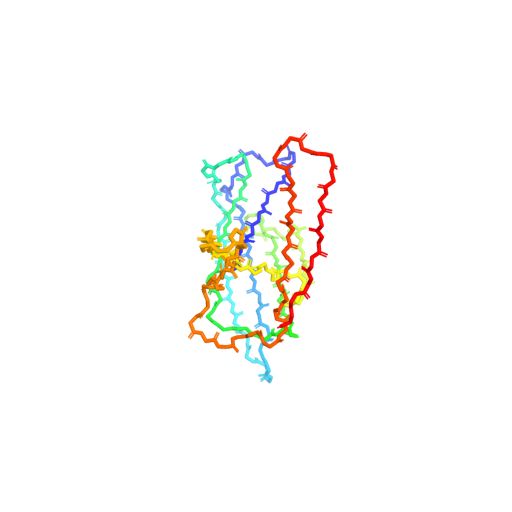902 O O . VAL A 1 111 ? -7.307 -3.293 -11.375 1.00 56.94 111 VAL A O 1
ATOM 905 N N . LEU A 1 112 ? -5.858 -3.404 -13.066 1.00 59.97 112 LEU A N 1
ATOM 906 C CA . LEU A 1 112 ? -5.683 -1.960 -13.144 1.00 59.97 112 LEU A CA 1
ATOM 907 C C . LEU A 1 112 ? -5.587 -1.463 -14.595 1.00 59.97 112 LEU A C 1
ATOM 909 O O . LEU A 1 112 ? -4.503 -1.132 -15.064 1.00 59.97 112 LEU A O 1
ATOM 913 N N . GLU A 1 113 ? -6.726 -1.335 -15.281 1.00 64.06 113 GLU A N 1
ATOM 914 C CA . GLU A 1 113 ? -6.820 -0.466 -16.475 1.00 64.06 113 GLU A CA 1
ATOM 915 C C . GLU A 1 113 ? -6.414 0.991 -16.152 1.00 64.06 113 GLU A C 1
ATOM 917 O O . GLU A 1 113 ? -6.054 1.760 -17.039 1.00 64.06 113 GLU A O 1
ATOM 922 N N . ASP A 1 114 ? -6.415 1.352 -14.864 1.00 75.12 114 ASP A N 1
ATOM 923 C CA . ASP A 1 114 ? -6.044 2.672 -14.358 1.00 75.12 114 ASP A CA 1
ATOM 924 C C . ASP A 1 114 ? -4.554 2.834 -14.004 1.00 75.12 114 ASP A C 1
ATOM 926 O O . ASP A 1 114 ? -4.130 3.944 -13.653 1.00 75.12 114 ASP A O 1
ATOM 930 N N . LEU A 1 115 ? -3.732 1.774 -14.064 1.00 81.75 115 LEU A N 1
ATOM 931 C CA . LEU A 1 115 ? -2.297 1.932 -13.816 1.00 81.75 115 LEU A CA 1
ATOM 932 C C . LEU A 1 115 ? -1.650 2.747 -14.930 1.00 81.75 115 LEU A C 1
ATOM 934 O O . LEU A 1 115 ? -1.867 2.515 -16.111 1.00 81.75 115 LEU A O 1
ATOM 938 N N . ARG A 1 116 ? -0.794 3.689 -14.536 1.00 87.31 116 ARG A N 1
ATOM 939 C CA . ARG A 1 116 ? 0.042 4.454 -15.461 1.00 87.31 116 ARG A CA 1
ATOM 940 C C . ARG A 1 116 ? 1.492 4.335 -15.051 1.00 87.31 116 ARG A C 1
ATOM 942 O O . ARG A 1 116 ? 1.823 4.466 -13.870 1.00 87.31 116 ARG A O 1
ATOM 949 N N . ILE A 1 117 ? 2.358 4.134 -16.033 1.00 87.88 117 ILE A N 1
ATOM 950 C CA . ILE A 1 117 ? 3.794 4.002 -15.816 1.00 87.88 117 ILE A CA 1
ATOM 951 C C . ILE A 1 117 ? 4.460 5.335 -16.120 1.00 87.88 117 ILE A C 1
ATOM 953 O O . ILE A 1 117 ? 4.388 5.851 -17.231 1.00 87.88 117 ILE A O 1
ATOM 957 N N . ASN A 1 118 ? 5.132 5.887 -15.114 1.00 91.56 118 ASN A N 1
ATOM 958 C CA . ASN A 1 118 ? 5.948 7.085 -15.258 1.00 91.56 118 ASN A CA 1
ATOM 959 C C . ASN A 1 118 ? 7.412 6.667 -15.401 1.00 91.56 118 ASN A C 1
ATOM 961 O O . ASN A 1 118 ? 8.049 6.319 -14.406 1.00 91.56 118 ASN A O 1
ATOM 965 N N . LEU A 1 119 ? 7.940 6.715 -16.622 1.00 91.25 119 LEU A N 1
ATOM 966 C CA . LEU A 1 119 ? 9.351 6.469 -16.897 1.00 91.25 119 LEU A CA 1
ATOM 967 C C . LEU A 1 119 ? 10.124 7.784 -16.810 1.00 91.25 119 LEU A C 1
ATOM 969 O O . LEU A 1 119 ? 9.804 8.743 -17.512 1.00 91.25 119 LEU A O 1
ATOM 973 N N . THR A 1 120 ? 11.166 7.808 -15.988 1.00 92.88 120 THR A N 1
ATOM 974 C CA . THR A 1 120 ? 12.108 8.928 -15.903 1.00 92.88 120 THR A CA 1
ATOM 975 C C . THR A 1 120 ? 13.492 8.430 -16.298 1.00 92.88 120 THR A C 1
ATOM 977 O O . THR A 1 120 ? 13.954 7.431 -15.749 1.00 92.88 120 THR A O 1
ATOM 980 N N . TYR A 1 121 ? 14.154 9.108 -17.233 1.00 91.81 121 TYR A N 1
ATOM 981 C CA . TYR A 1 121 ? 15.499 8.754 -17.691 1.00 91.81 121 TYR A CA 1
ATOM 982 C C . TYR A 1 121 ? 16.360 9.999 -17.911 1.00 91.81 121 TYR A C 1
ATOM 984 O O . TYR A 1 121 ? 15.852 11.085 -18.175 1.00 91.81 121 TYR A O 1
ATOM 992 N N . GLY A 1 122 ? 17.675 9.834 -17.813 1.00 91.94 122 GLY A N 1
ATOM 993 C CA . GLY A 1 122 ? 18.640 10.916 -17.967 1.00 91.94 122 GLY A CA 1
ATOM 994 C C . GLY A 1 122 ? 20.059 10.383 -18.112 1.00 91.94 122 GLY A C 1
ATOM 995 O O . GLY A 1 122 ? 20.322 9.194 -17.907 1.00 91.94 122 GLY A O 1
ATOM 996 N N . ILE A 1 123 ? 20.980 11.268 -18.485 1.00 91.62 123 ILE A N 1
ATOM 997 C CA . ILE A 1 123 ? 22.402 10.933 -18.585 1.00 91.62 123 ILE A CA 1
ATOM 998 C C . ILE A 1 123 ? 22.977 10.869 -17.171 1.00 91.62 123 ILE A C 1
ATOM 1000 O O . ILE A 1 123 ? 22.795 11.785 -16.370 1.00 91.62 123 ILE A O 1
ATOM 1004 N N . LYS A 1 124 ? 23.700 9.793 -16.854 1.00 89.25 124 LYS A N 1
ATOM 1005 C CA . LYS A 1 124 ? 24.362 9.647 -15.553 1.00 89.25 124 LYS A CA 1
ATOM 1006 C C . LYS A 1 124 ? 25.323 10.818 -15.315 1.00 89.25 124 LYS A C 1
ATOM 1008 O O . LYS A 1 124 ? 26.224 11.042 -16.115 1.00 89.25 124 LYS A O 1
ATOM 1013 N N . GLY A 1 125 ? 25.141 11.529 -14.203 1.00 91.38 125 GLY A N 1
ATOM 1014 C CA . GLY A 1 125 ? 25.922 12.726 -13.864 1.00 91.38 125 GLY A CA 1
ATOM 1015 C C . GLY A 1 125 ? 25.434 14.017 -14.533 1.00 91.38 125 GLY A C 1
ATOM 1016 O O . GLY A 1 125 ? 25.984 15.075 -14.253 1.00 91.38 125 GLY A O 1
ATOM 1017 N N . GLY A 1 126 ? 24.406 13.949 -15.381 1.00 88.88 126 GLY A N 1
ATOM 1018 C CA . GLY A 1 126 ? 23.715 15.119 -15.911 1.00 88.88 126 GLY A CA 1
ATOM 1019 C C . GLY A 1 126 ? 22.736 15.723 -14.902 1.00 88.88 126 GLY A C 1
ATOM 1020 O O . GLY A 1 126 ? 22.332 15.077 -13.934 1.00 88.88 126 GLY A O 1
ATOM 1021 N N . HIS A 1 127 ? 22.339 16.972 -15.148 1.00 87.94 127 HIS A N 1
ATOM 1022 C CA . HIS A 1 127 ? 21.396 17.709 -14.299 1.00 87.94 127 HIS A CA 1
ATOM 1023 C C . HIS A 1 127 ? 19.935 17.592 -14.756 1.00 87.94 127 HIS A C 1
ATOM 1025 O O . HIS A 1 127 ? 19.029 17.965 -14.014 1.00 87.94 127 HIS A O 1
ATOM 1031 N N . GLU A 1 128 ? 19.699 17.061 -15.956 1.00 92.06 128 GLU A N 1
ATOM 1032 C CA . GLU A 1 128 ? 18.376 16.998 -16.571 1.00 92.06 128 GLU A CA 1
ATOM 1033 C C . GLU A 1 128 ? 17.883 15.558 -16.708 1.00 92.06 128 GLU A C 1
ATOM 1035 O O . GLU A 1 128 ? 18.628 14.655 -17.097 1.00 92.06 128 GLU A O 1
ATOM 1040 N N . ASN A 1 129 ? 16.597 15.366 -16.416 1.00 92.00 129 ASN A N 1
ATOM 1041 C CA . ASN A 1 129 ? 15.888 14.113 -16.626 1.00 92.00 129 ASN A CA 1
ATOM 1042 C C . ASN A 1 129 ? 14.651 14.364 -17.489 1.00 92.00 129 ASN A C 1
ATOM 1044 O O . ASN A 1 129 ? 13.921 15.333 -17.283 1.00 92.00 129 ASN A O 1
ATOM 1048 N N . VAL A 1 130 ? 14.383 13.444 -18.407 1.00 91.75 130 VAL A N 1
ATOM 1049 C CA . VAL A 1 130 ? 13.168 13.407 -19.218 1.00 91.75 130 VAL A CA 1
ATOM 1050 C C . VAL A 1 130 ? 12.160 12.476 -18.554 1.00 91.75 130 VAL A C 1
ATOM 1052 O O . VAL A 1 130 ? 12.524 11.415 -18.041 1.00 91.75 130 VAL A O 1
ATOM 1055 N N . ARG A 1 131 ? 10.881 12.865 -18.568 1.00 93.00 131 ARG A N 1
ATOM 1056 C CA . ARG A 1 131 ? 9.775 12.085 -18.004 1.00 93.00 131 ARG A CA 1
ATOM 1057 C C . ARG A 1 131 ? 8.732 11.784 -19.074 1.00 93.00 131 ARG A C 1
ATOM 1059 O O . ARG A 1 131 ? 8.239 12.701 -19.723 1.00 93.00 131 ARG A O 1
ATOM 1066 N N . ILE A 1 132 ? 8.365 10.513 -19.209 1.00 89.81 132 ILE A N 1
ATOM 1067 C CA . ILE A 1 132 ? 7.329 10.023 -20.127 1.00 89.81 132 ILE A CA 1
ATOM 1068 C C . ILE A 1 132 ? 6.284 9.240 -19.327 1.00 89.81 132 ILE A C 1
ATOM 1070 O O . ILE A 1 132 ? 6.622 8.527 -18.381 1.00 89.81 132 ILE A O 1
ATOM 1074 N N . ILE A 1 133 ? 5.011 9.390 -19.696 1.00 86.56 133 ILE A N 1
ATOM 1075 C CA . ILE A 1 133 ? 3.879 8.702 -19.067 1.00 86.56 133 ILE A CA 1
ATOM 1076 C C . ILE A 1 133 ? 3.267 7.738 -20.082 1.00 86.56 133 ILE A C 1
ATOM 1078 O O . ILE A 1 133 ? 2.790 8.174 -21.128 1.00 86.56 133 ILE A O 1
ATOM 1082 N N . TYR A 1 134 ? 3.249 6.452 -19.747 1.00 80.12 134 TYR A N 1
ATOM 1083 C CA . TYR A 1 134 ? 2.592 5.394 -20.510 1.00 80.12 134 TYR A CA 1
ATOM 1084 C C . TYR A 1 134 ? 1.266 5.024 -19.833 1.00 80.12 134 TYR A C 1
ATOM 1086 O O . TYR A 1 134 ? 1.192 4.964 -18.600 1.00 80.12 134 TYR A O 1
ATOM 1094 N N . ARG A 1 135 ? 0.222 4.834 -20.645 1.00 69.94 135 ARG A N 1
ATOM 1095 C CA . ARG A 1 135 ? -1.048 4.222 -20.236 1.00 69.94 135 ARG A CA 1
ATOM 1096 C C . ARG A 1 135 ? -1.033 2.750 -20.602 1.00 69.94 135 ARG A C 1
ATOM 1098 O O . ARG A 1 135 ? -0.436 2.444 -21.657 1.00 69.94 135 ARG A O 1
#

Radius of gyration: 20.74 Å; chains: 1; bounding box: 51×30×60 Å

InterPro domains:
  IPR013783 Immunoglobulin-like fold [G3DSA:2.60.40.10] (1-82)
  IPR036116 Fibronectin type III superfamily [SSF49265] (2-81)

Organism: NCBI:txid307959

pLDDT: mean 86.75, std 8.93, range [55.78, 96.44]

Secondary structure (DSSP, 8-state):
-EEEE--TT-S-STTEEEEEEEEETTTEEEEEEEE-EE-SSSSSEEEE-------TT-EEEEEEEETTEEEEEEEEEGGGT--PPPPEEEEEE-TTS-EEEEEE---SS---TT--EEEEEE-TT-S-EEEEEE-

Foldseek 3Di:
DKDKDDDPPDPALPQKKKWKWKQDPPGDTDIDIWRWHQDPVDRITMTDDDDPDDDQAIKMKIFMGRNNDTPDIDIDGNVVDDDFDDWDWDWDQDPVRDIDIDTHSPDPDPPPPPDKDWDWDDDVVDPDIDIDIHD

Sequence (135 aa):
MKCSLSTDRLKSCSGYKLNITHTVFNRFQKMYACIFERSNHSDNCECKIKVQDFLLNENFTSTLLEGTNVLSSKTFKTEDFIKPKTPVLSVQKTENGNFNVTWDDQYEKRVLEDLRINLTYGIKGGHENVRIIYR